Protein AF-A0A7C1M7B6-F1 (afdb_monomer)

Radius of gyration: 13.62 Å; Cα contacts (8 Å, |Δi|>4): 200; chains: 1; bounding box: 32×30×43 Å

Secondary structure (DSSP, 8-state):
-----SEEE-TTS-EEEEETTTTEEEEE-TTSEE-S-SSS--EEEEEEEEEEEEETTEEEEEEEEEEEETTEEEE-TT--STTTT-EEEPPPP----

Sequence (97 aa):
MSTEPLLERTDQGGYLVWCPGCEMHHVFGKTWEFNGDMKKPTFTPSLMVSYGWTVDGVRQQRQCHSRLIDGEWQFLNDCTHKLAGQTVPLTPLIRNY

Mean predicted aligned error: 3.6 Å

Foldseek 3Di:
DDPFWQWDQDPQGWIWHQDPQVRDIDTDGNPWDWPPDRQQIFTPDWDWDWDWDDDPNDIDIFIWTWTRGGQKTQTDQRGPTPQHRHIGGRDGDDDDD

Structure (mmCIF, N/CA/C/O backbone):
data_AF-A0A7C1M7B6-F1
#
_entry.id   AF-A0A7C1M7B6-F1
#
loop_
_atom_site.group_PDB
_atom_site.id
_atom_site.type_symbol
_atom_site.label_atom_id
_atom_site.label_alt_id
_atom_site.label_comp_id
_atom_site.label_asym_id
_atom_site.label_entity_id
_atom_site.label_seq_id
_atom_site.pdbx_PDB_ins_code
_atom_site.Cartn_x
_atom_site.Cartn_y
_atom_site.Cartn_z
_atom_site.occupancy
_atom_site.B_iso_or_equiv
_atom_site.auth_seq_id
_atom_site.auth_comp_id
_atom_site.auth_asym_id
_atom_site.auth_atom_id
_atom_site.pdbx_PDB_model_num
ATOM 1 N N . MET A 1 1 ? 10.451 7.765 22.422 1.00 44.34 1 MET A N 1
ATOM 2 C CA . MET A 1 1 ? 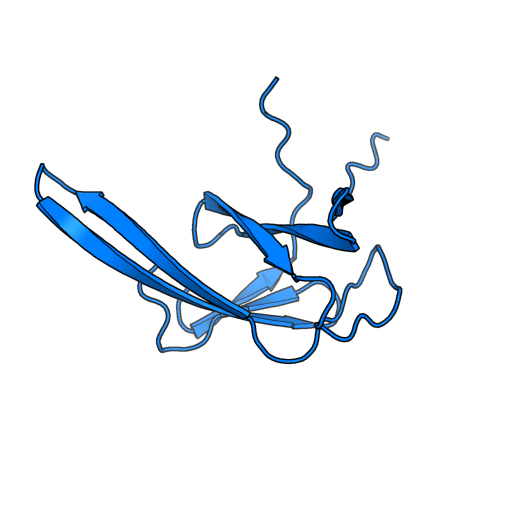10.511 6.778 21.323 1.00 44.34 1 MET A CA 1
ATOM 3 C C . MET A 1 1 ? 9.624 7.327 20.220 1.00 44.34 1 MET A C 1
ATOM 5 O O . MET A 1 1 ? 8.437 7.471 20.479 1.00 44.34 1 MET A O 1
ATOM 9 N N . SER A 1 2 ? 10.179 7.769 19.087 1.00 50.09 2 SER A N 1
ATOM 10 C CA . SER A 1 2 ? 9.364 8.312 17.988 1.00 50.09 2 SER A CA 1
ATOM 11 C C . SER A 1 2 ? 8.412 7.235 17.481 1.00 50.09 2 SER A C 1
ATOM 13 O O . SER A 1 2 ? 8.854 6.212 16.970 1.00 50.09 2 SER A O 1
ATOM 15 N N . THR A 1 3 ? 7.111 7.446 17.654 1.00 74.94 3 THR A N 1
ATOM 16 C CA . THR A 1 3 ? 6.066 6.633 17.032 1.00 74.94 3 THR A CA 1
ATOM 17 C C . THR A 1 3 ? 5.781 7.231 15.664 1.00 74.94 3 THR A C 1
ATOM 19 O O . THR A 1 3 ? 4.913 8.097 15.533 1.00 74.94 3 THR A O 1
ATOM 22 N N . GLU A 1 4 ? 6.565 6.848 14.660 1.00 86.81 4 GLU A N 1
ATOM 23 C CA . GLU A 1 4 ? 6.286 7.267 13.290 1.00 86.81 4 GLU A CA 1
ATOM 24 C C . GLU A 1 4 ? 4.914 6.724 12.847 1.00 86.81 4 GLU A C 1
ATOM 26 O O . GLU A 1 4 ? 4.571 5.579 13.163 1.00 86.81 4 GLU A O 1
ATOM 31 N N . PRO A 1 5 ? 4.088 7.536 12.169 1.00 92.38 5 PRO A N 1
ATOM 32 C CA . PRO A 1 5 ? 2.756 7.113 11.761 1.00 92.38 5 PRO A CA 1
ATOM 33 C C . PRO A 1 5 ? 2.827 6.060 10.649 1.00 92.38 5 PRO A C 1
ATOM 35 O O . PRO A 1 5 ? 3.635 6.178 9.731 1.00 92.38 5 PRO A O 1
ATOM 38 N N . LEU A 1 6 ? 1.942 5.061 10.701 1.00 95.69 6 LEU A N 1
ATOM 39 C CA . LEU A 1 6 ? 1.817 4.030 9.659 1.00 95.69 6 LEU A CA 1
ATOM 40 C C . LEU A 1 6 ? 1.010 4.504 8.438 1.00 95.69 6 LEU A C 1
ATOM 42 O O . LEU A 1 6 ? 1.230 4.043 7.320 1.00 95.69 6 LEU A O 1
ATOM 46 N N . LEU A 1 7 ? 0.069 5.424 8.657 1.00 96.06 7 LEU A N 1
ATOM 47 C CA . LEU A 1 7 ? -0.776 6.027 7.633 1.00 96.06 7 LEU A CA 1
ATOM 48 C C . LEU A 1 7 ? -1.199 7.443 8.036 1.00 96.06 7 LEU A C 1
ATOM 50 O O . LEU A 1 7 ? -1.240 7.779 9.221 1.00 96.06 7 LEU A O 1
ATOM 54 N N . GLU A 1 8 ? -1.536 8.261 7.043 1.00 95.94 8 GLU A N 1
ATOM 55 C CA . GLU A 1 8 ? -1.940 9.658 7.219 1.00 95.94 8 GLU A CA 1
ATOM 56 C C . GLU A 1 8 ? -3.203 9.950 6.411 1.00 95.94 8 GLU A C 1
ATOM 58 O O . GLU A 1 8 ? -3.337 9.504 5.273 1.00 95.94 8 GLU A O 1
ATOM 63 N N . ARG A 1 9 ? -4.148 10.695 6.990 1.00 95.94 9 ARG A N 1
ATOM 64 C CA . ARG A 1 9 ? -5.370 11.087 6.284 1.00 95.94 9 ARG A CA 1
ATOM 65 C C . ARG A 1 9 ? -5.051 12.186 5.269 1.00 95.94 9 ARG A C 1
ATOM 67 O O . ARG A 1 9 ? -4.449 13.190 5.629 1.00 95.94 9 ARG A O 1
ATOM 74 N N . THR A 1 10 ? -5.488 12.015 4.027 1.00 95.25 10 THR A N 1
ATOM 75 C CA . THR A 1 10 ? -5.330 13.027 2.977 1.00 95.25 10 THR A CA 1
ATOM 76 C C . THR A 1 10 ? -6.417 14.101 3.073 1.00 95.25 10 THR A C 1
ATOM 78 O O . THR A 1 10 ? -7.504 13.869 3.610 1.00 95.25 10 THR A O 1
ATOM 81 N N . ASP A 1 11 ? -6.152 15.275 2.506 1.00 95.31 11 ASP A N 1
ATOM 82 C CA . ASP A 1 11 ? -7.120 16.369 2.332 1.00 95.31 11 ASP A CA 1
ATOM 83 C C . ASP A 1 11 ? -8.361 15.946 1.521 1.00 95.31 11 ASP A C 1
ATOM 85 O O . ASP A 1 11 ? -9.477 16.392 1.780 1.00 95.31 11 ASP A O 1
ATOM 89 N N . GLN A 1 12 ? -8.182 15.007 0.592 1.00 93.44 12 GLN A N 1
ATOM 90 C CA . GLN A 1 12 ? -9.235 14.400 -0.226 1.00 93.44 12 GLN A CA 1
ATOM 91 C C . GLN A 1 12 ? -10.059 13.330 0.519 1.00 93.44 12 GLN A C 1
ATOM 93 O O . GLN A 1 12 ? -10.958 12.718 -0.065 1.00 93.44 12 GLN A O 1
ATOM 98 N N . GLY A 1 13 ? -9.771 13.097 1.804 1.00 93.31 13 GLY A N 1
ATOM 99 C CA . GLY A 1 13 ? -10.512 12.177 2.666 1.00 93.31 13 GLY A CA 1
ATOM 100 C C . GLY A 1 13 ? -10.131 10.703 2.516 1.00 93.31 13 GLY A C 1
ATOM 101 O O . GLY A 1 13 ? -10.881 9.851 2.983 1.00 93.31 13 GLY A O 1
ATOM 102 N N . GLY A 1 14 ? -9.001 10.405 1.873 1.00 96.75 14 GLY A N 1
ATOM 103 C CA . GLY A 1 14 ? -8.403 9.070 1.828 1.00 96.75 14 GLY A CA 1
ATOM 104 C C . GLY A 1 14 ? -7.293 8.895 2.865 1.00 96.75 14 GLY A C 1
ATOM 105 O O . GLY A 1 14 ? -7.129 9.721 3.763 1.00 96.75 14 GLY A O 1
ATOM 106 N N . TYR A 1 15 ? -6.503 7.835 2.713 1.00 97.94 15 TYR A N 1
ATOM 107 C CA . TYR A 1 15 ? -5.355 7.533 3.565 1.00 97.94 15 TYR A CA 1
ATOM 108 C C . TYR A 1 15 ? -4.115 7.229 2.729 1.00 97.94 15 TYR A C 1
ATOM 110 O O . TYR A 1 15 ? -4.137 6.330 1.891 1.00 97.94 15 TYR A O 1
ATOM 118 N N . LEU A 1 16 ? -3.040 7.973 2.977 1.00 97.31 16 LEU A N 1
ATOM 119 C CA . LEU A 1 16 ? -1.706 7.743 2.440 1.00 97.31 16 LEU A CA 1
ATOM 120 C C . LEU A 1 16 ? -1.024 6.630 3.242 1.00 97.31 16 LEU A C 1
ATOM 122 O O . LEU A 1 16 ? -0.988 6.695 4.471 1.00 97.31 16 LEU A O 1
ATOM 126 N N . VAL A 1 17 ? -0.473 5.634 2.552 1.00 97.56 17 VAL A N 1
ATOM 127 C CA . VAL A 1 17 ? 0.187 4.466 3.153 1.00 97.56 17 VAL A CA 1
ATOM 128 C C . VAL A 1 17 ? 1.440 4.119 2.351 1.00 97.56 17 VAL A C 1
ATOM 130 O O . VAL A 1 17 ? 1.412 4.147 1.121 1.00 97.56 17 VAL A O 1
ATOM 133 N N . TRP A 1 18 ? 2.545 3.778 3.014 1.00 97.62 18 TRP A N 1
ATOM 134 C CA . TRP A 1 18 ? 3.758 3.332 2.324 1.00 97.62 18 TRP A CA 1
ATOM 135 C C . TRP A 1 18 ? 3.639 1.875 1.856 1.00 97.62 18 TRP A C 1
ATOM 137 O O . TRP A 1 18 ? 3.287 0.984 2.632 1.00 97.62 18 TRP A O 1
ATOM 147 N N . CYS A 1 19 ? 3.965 1.625 0.586 1.00 97.44 19 CYS A N 1
ATOM 148 C CA . CYS A 1 19 ? 4.029 0.288 0.007 1.00 97.44 19 CYS A CA 1
ATOM 149 C C . CYS A 1 19 ? 5.497 -0.150 -0.166 1.00 97.44 19 CYS A C 1
ATOM 151 O O . CYS A 1 19 ? 6.181 0.371 -1.052 1.00 97.44 19 CYS A O 1
ATOM 153 N N . PRO A 1 20 ? 5.991 -1.153 0.589 1.00 96.88 20 PRO A N 1
ATOM 154 C CA . PRO A 1 20 ? 7.371 -1.632 0.458 1.00 96.88 20 PRO A CA 1
ATOM 155 C C . PRO A 1 20 ? 7.633 -2.401 -0.849 1.00 96.88 20 PRO A C 1
ATOM 157 O O . PRO A 1 20 ? 8.783 -2.565 -1.245 1.00 96.88 20 PRO A O 1
ATOM 160 N N . GLY A 1 21 ? 6.587 -2.881 -1.533 1.00 95.25 21 GLY A N 1
ATOM 161 C CA . GLY A 1 21 ? 6.719 -3.565 -2.824 1.00 95.25 21 GLY A CA 1
ATOM 162 C C . GLY A 1 21 ? 6.962 -2.600 -3.983 1.00 95.25 21 GLY A C 1
ATOM 163 O O . GLY A 1 21 ? 7.779 -2.879 -4.860 1.00 95.25 21 GLY A O 1
ATOM 164 N N . CYS A 1 22 ? 6.268 -1.460 -3.969 1.00 95.38 22 CYS A N 1
ATOM 165 C CA . CYS A 1 22 ? 6.409 -0.415 -4.983 1.00 95.38 22 CYS A CA 1
ATOM 166 C C . CYS A 1 22 ? 7.471 0.628 -4.628 1.00 95.38 22 CYS A C 1
ATOM 168 O O . CYS A 1 22 ? 7.864 1.388 -5.506 1.00 95.38 22 CYS A O 1
ATOM 170 N N . GLU A 1 23 ? 7.906 0.661 -3.365 1.00 94.25 23 GLU A N 1
ATOM 171 C CA . GLU A 1 23 ? 8.815 1.672 -2.818 1.00 94.25 23 GLU A CA 1
ATOM 172 C C . GLU A 1 23 ? 8.272 3.094 -3.046 1.00 94.25 23 GLU A C 1
ATOM 174 O O . GLU A 1 23 ? 8.982 4.021 -3.431 1.00 94.25 23 GLU A O 1
ATOM 179 N N . MET A 1 24 ? 6.963 3.253 -2.826 1.00 94.50 24 MET A N 1
ATOM 180 C CA . MET A 1 24 ? 6.249 4.521 -2.951 1.00 94.50 24 MET A CA 1
ATOM 181 C C . MET A 1 24 ? 4.989 4.538 -2.083 1.00 94.50 24 MET A C 1
ATOM 183 O O . MET A 1 24 ? 4.527 3.505 -1.591 1.00 94.50 24 MET A O 1
ATOM 187 N N . HIS A 1 25 ? 4.400 5.722 -1.930 1.00 96.12 25 HIS A N 1
ATOM 188 C CA . HIS A 1 25 ? 3.114 5.867 -1.262 1.00 96.12 25 HIS A CA 1
ATOM 189 C C . HIS A 1 25 ? 1.954 5.474 -2.173 1.00 96.12 25 HIS A C 1
ATOM 191 O O . HIS A 1 25 ? 1.886 5.884 -3.332 1.00 96.12 25 HIS A O 1
ATOM 197 N N . HIS A 1 26 ? 1.008 4.734 -1.608 1.00 96.94 26 HIS A N 1
ATOM 198 C CA . HIS A 1 26 ? -0.306 4.477 -2.175 1.00 96.94 26 HIS A CA 1
ATOM 199 C C . HIS A 1 26 ? -1.380 5.222 -1.385 1.00 96.94 26 HIS A C 1
ATOM 201 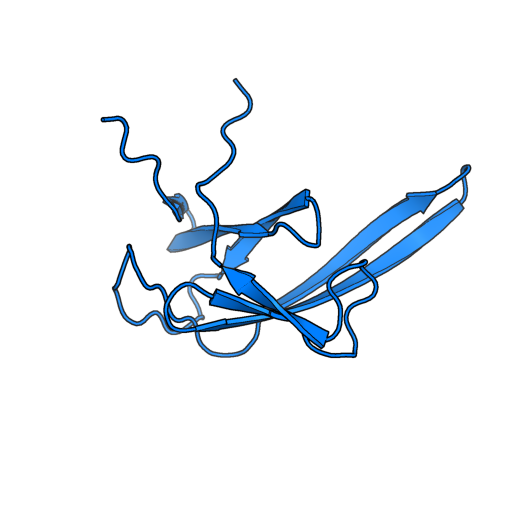O O . HIS A 1 26 ? -1.167 5.605 -0.235 1.00 96.94 26 HIS A O 1
ATOM 207 N N . VAL A 1 27 ? -2.548 5.405 -2.002 1.00 97.25 27 VAL A N 1
ATOM 208 C CA . VAL A 1 27 ? -3.703 6.027 -1.354 1.00 97.25 27 VAL A CA 1
ATOM 209 C C . VAL A 1 27 ? -4.885 5.069 -1.382 1.00 97.25 27 VAL A C 1
ATOM 211 O O . VAL A 1 27 ? -5.311 4.638 -2.452 1.00 97.25 27 VAL A O 1
ATOM 214 N N . PHE A 1 28 ? -5.451 4.791 -0.210 1.00 98.19 28 PHE A N 1
ATOM 215 C CA . PHE A 1 28 ? -6.809 4.266 -0.099 1.00 98.19 28 PHE A CA 1
ATOM 216 C C . PHE A 1 28 ? -7.774 5.446 -0.173 1.00 98.19 28 PHE A C 1
ATOM 218 O O . PHE A 1 28 ? -7.772 6.316 0.698 1.00 98.19 28 PHE A O 1
ATOM 225 N N . GLY A 1 29 ? -8.544 5.533 -1.257 1.00 96.88 29 GLY A N 1
ATOM 226 C CA . GLY A 1 29 ? -9.451 6.656 -1.488 1.00 96.88 29 GLY A CA 1
ATOM 227 C C . GLY A 1 29 ? -10.629 6.678 -0.512 1.00 96.88 29 GLY A C 1
ATOM 228 O O . GLY A 1 29 ? -10.924 5.691 0.154 1.00 96.88 29 GLY A O 1
ATOM 229 N N . LYS A 1 30 ? -11.369 7.791 -0.494 1.00 95.75 30 LYS A N 1
ATOM 230 C CA . LYS A 1 30 ? -12.54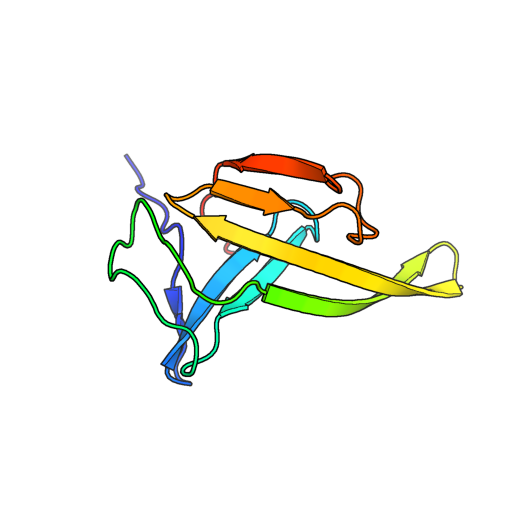1 8.002 0.382 1.00 95.75 30 LYS A CA 1
ATOM 231 C C . LYS A 1 30 ? -13.656 6.948 0.270 1.00 95.75 30 LYS A C 1
ATOM 233 O O . LYS A 1 30 ? -14.566 6.942 1.087 1.00 95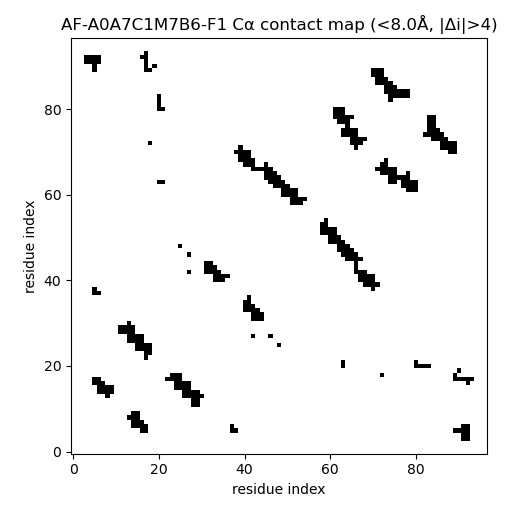.75 30 LYS A O 1
ATOM 238 N N . THR A 1 31 ? -13.648 6.138 -0.787 1.00 96.56 31 THR A N 1
ATOM 239 C CA . THR A 1 31 ? -14.648 5.093 -1.054 1.00 96.56 31 THR A CA 1
ATOM 240 C C . THR A 1 31 ? -14.282 3.741 -0.448 1.00 96.56 31 THR A C 1
ATOM 242 O O . THR A 1 31 ? -15.105 2.835 -0.504 1.00 96.56 31 THR A O 1
ATOM 245 N N . TRP A 1 32 ? -13.066 3.579 0.083 1.00 97.81 32 TRP A N 1
ATOM 246 C CA . TRP A 1 32 ? -12.678 2.360 0.786 1.00 97.81 32 TRP A CA 1
ATOM 247 C C . TRP A 1 32 ? -13.283 2.353 2.181 1.00 97.81 32 TRP A C 1
ATOM 249 O O . TRP A 1 32 ? -13.257 3.357 2.895 1.00 97.81 32 TRP A O 1
ATOM 259 N N . GLU A 1 33 ? -13.781 1.193 2.583 1.00 98.19 33 GLU A N 1
ATOM 260 C CA . GLU A 1 33 ? -14.129 0.948 3.971 1.00 98.19 33 GLU A CA 1
ATOM 261 C C . GLU A 1 33 ? -12.841 0.831 4.780 1.00 98.19 33 GLU A C 1
ATOM 263 O O . GLU A 1 33 ? -11.908 0.133 4.379 1.00 98.19 33 GLU A O 1
ATOM 268 N N . PHE A 1 34 ? -12.798 1.517 5.919 1.00 98.31 34 PHE A N 1
ATOM 269 C CA . PHE A 1 34 ? -11.678 1.504 6.848 1.00 98.31 34 PHE A CA 1
ATOM 270 C C . PHE A 1 34 ? -12.182 1.094 8.229 1.00 98.31 34 PHE A C 1
ATOM 272 O O . PHE A 1 34 ? -13.168 1.643 8.718 1.00 98.31 34 PHE A O 1
ATOM 279 N N . ASN A 1 35 ? -11.492 0.159 8.882 1.00 98.31 35 ASN A N 1
ATOM 280 C CA . ASN A 1 35 ? -11.857 -0.305 10.226 1.00 98.31 35 ASN A CA 1
ATOM 281 C C . ASN A 1 35 ? -11.624 0.737 11.341 1.00 98.31 35 ASN A C 1
ATOM 283 O O . ASN A 1 35 ? -11.997 0.489 12.485 1.00 98.31 35 ASN A O 1
ATOM 287 N N . GLY A 1 36 ? -10.998 1.879 11.035 1.00 97.31 36 GLY A N 1
ATOM 288 C CA . GLY A 1 36 ? -10.718 2.948 11.997 1.00 97.31 36 GLY A CA 1
ATOM 289 C C . GLY A 1 36 ? -9.436 2.757 12.815 1.00 97.31 36 GLY A C 1
ATOM 290 O O . GLY A 1 36 ? -9.071 3.653 13.577 1.00 97.31 36 GLY A O 1
ATOM 291 N N . ASP A 1 37 ? -8.732 1.630 12.666 1.00 97.62 37 ASP A N 1
ATOM 292 C CA . ASP A 1 37 ? -7.531 1.331 13.445 1.00 97.62 37 ASP A CA 1
ATOM 293 C C . ASP A 1 37 ? -6.272 1.876 12.755 1.00 97.62 37 ASP A C 1
ATOM 295 O O . ASP A 1 37 ? -5.850 1.410 11.700 1.00 97.62 37 ASP A O 1
ATOM 299 N N . MET A 1 38 ? -5.640 2.872 13.376 1.00 95.94 38 MET A N 1
ATOM 300 C CA . MET A 1 38 ? -4.437 3.519 12.840 1.00 95.94 38 MET A CA 1
ATOM 301 C C . MET A 1 38 ? -3.139 2.723 13.082 1.00 95.94 38 MET A C 1
ATOM 303 O O . MET A 1 38 ? -2.083 3.101 12.577 1.00 95.94 38 MET A O 1
ATOM 307 N N . LYS A 1 39 ? -3.187 1.656 13.887 1.00 95.06 39 LYS A N 1
ATOM 308 C CA . LYS A 1 39 ? -2.049 0.775 14.205 1.00 95.06 39 LYS A CA 1
ATOM 309 C C . LYS A 1 39 ? -2.137 -0.554 13.462 1.00 95.06 39 LYS A C 1
ATOM 311 O O . LYS A 1 39 ? -1.111 -1.103 13.078 1.00 95.06 39 LYS A O 1
ATOM 316 N N . LYS A 1 40 ? -3.357 -1.055 13.270 1.00 97.25 40 LYS A N 1
ATOM 317 C CA . LYS A 1 40 ? -3.686 -2.306 12.576 1.00 97.25 40 LYS A CA 1
ATOM 318 C C . LYS A 1 40 ? -4.734 -2.049 11.487 1.00 97.25 40 LYS A C 1
ATOM 320 O O . LYS A 1 40 ? -5.854 -2.575 11.547 1.00 97.25 40 LYS A O 1
ATOM 325 N N . PRO A 1 41 ? -4.412 -1.191 10.502 1.00 98.19 41 PRO A N 1
ATOM 326 C CA . PRO A 1 41 ? -5.386 -0.777 9.512 1.00 98.19 41 PRO A CA 1
ATOM 327 C C . PRO A 1 41 ? -5.871 -1.959 8.685 1.00 98.19 41 PRO A C 1
ATOM 329 O O . PRO A 1 41 ? -5.095 -2.828 8.282 1.00 98.19 41 PRO A O 1
ATOM 332 N N . THR A 1 42 ? -7.171 -1.954 8.416 1.00 98.69 42 THR A N 1
ATOM 333 C CA . THR A 1 42 ? -7.798 -2.835 7.437 1.00 98.69 42 THR A CA 1
ATOM 334 C C . THR A 1 42 ? -8.616 -1.994 6.478 1.00 98.69 42 THR A C 1
ATOM 336 O O . THR A 1 42 ? -9.471 -1.224 6.921 1.00 98.69 42 THR A O 1
ATOM 339 N N . PHE A 1 43 ? -8.356 -2.160 5.183 1.00 98.62 43 PHE A N 1
ATOM 340 C CA . PHE A 1 43 ? -9.094 -1.501 4.114 1.00 98.62 43 PHE A CA 1
ATOM 341 C C . PHE A 1 43 ? -9.757 -2.525 3.194 1.00 98.62 43 PHE A C 1
ATOM 343 O O . PHE A 1 43 ? -9.130 -3.515 2.807 1.00 98.62 43 PHE A O 1
ATOM 350 N N . THR A 1 44 ? -11.002 -2.248 2.805 1.00 97.75 44 THR A N 1
ATOM 351 C CA . THR A 1 44 ? -11.781 -3.080 1.876 1.00 97.75 44 THR A CA 1
ATOM 352 C C . THR A 1 44 ? -12.377 -2.198 0.776 1.00 97.75 44 THR A C 1
ATOM 354 O O . THR A 1 44 ? -12.879 -1.114 1.084 1.00 97.75 44 THR A O 1
ATOM 357 N N . PRO A 1 45 ? -12.351 -2.617 -0.505 1.00 98.00 45 PRO A N 1
ATOM 358 C CA . PRO A 1 45 ? -11.812 -3.870 -1.062 1.00 98.00 45 PRO A CA 1
ATOM 359 C C . PRO A 1 45 ? -10.273 -3.874 -1.183 1.00 98.00 45 PRO A C 1
ATOM 361 O O . PRO A 1 45 ? -9.592 -3.040 -0.589 1.00 98.00 45 PRO A O 1
ATOM 364 N N . SER A 1 46 ? -9.710 -4.817 -1.955 1.00 97.81 46 SER A N 1
ATOM 365 C CA . SER A 1 46 ? -8.293 -4.774 -2.339 1.00 97.81 46 SER A CA 1
ATOM 366 C C . SER A 1 46 ? -7.948 -3.478 -3.083 1.00 97.81 46 SER A C 1
ATOM 368 O O . SER A 1 46 ? -8.803 -2.796 -3.651 1.00 97.81 46 SER A O 1
ATOM 370 N N . LEU A 1 47 ? -6.667 -3.132 -3.066 1.00 98.31 47 LEU A N 1
ATOM 371 C CA . LEU A 1 47 ? -6.086 -2.008 -3.774 1.00 98.31 47 LEU A CA 1
ATOM 372 C C . LEU A 1 47 ? -5.412 -2.508 -5.055 1.00 98.31 47 LEU A C 1
ATOM 374 O O . LEU A 1 47 ? -4.565 -3.397 -5.003 1.00 98.31 47 LEU A O 1
ATOM 378 N N . MET A 1 48 ? -5.752 -1.899 -6.189 1.00 98.12 48 MET A N 1
ATOM 379 C CA . MET A 1 48 ? -5.068 -2.098 -7.467 1.00 98.12 48 MET A CA 1
ATOM 380 C C . MET A 1 48 ? -4.391 -0.790 -7.875 1.00 98.12 48 MET A C 1
ATOM 382 O O . MET A 1 48 ? -5.067 0.204 -8.141 1.00 98.12 48 MET A O 1
ATOM 386 N N . VAL A 1 49 ? -3.062 -0.790 -7.949 1.00 97.81 49 VAL A N 1
ATOM 387 C CA . VAL A 1 49 ? -2.264 0.347 -8.424 1.00 97.81 49 VAL A CA 1
ATOM 388 C C . VAL A 1 49 ? -1.573 -0.036 -9.721 1.00 97.81 49 VAL A C 1
ATOM 390 O O . VAL A 1 49 ? -0.885 -1.048 -9.798 1.00 97.81 49 VAL A O 1
ATOM 393 N N . SER A 1 50 ? -1.750 0.795 -10.743 1.00 96.56 50 SER A N 1
ATOM 394 C CA . SER A 1 50 ? -1.136 0.647 -12.060 1.00 96.56 50 SER A CA 1
ATOM 395 C C . SER A 1 50 ? -0.304 1.883 -12.363 1.00 96.56 50 SER A C 1
ATOM 397 O O . SER A 1 50 ? -0.832 2.992 -12.395 1.00 96.56 50 SER A O 1
ATOM 399 N N . TYR A 1 51 ? 0.995 1.706 -12.583 1.00 93.44 51 TYR A N 1
ATOM 400 C CA . TYR A 1 51 ? 1.917 2.814 -12.809 1.00 93.44 51 TYR A CA 1
ATOM 401 C C . TYR A 1 51 ? 3.018 2.408 -13.777 1.00 93.44 51 TYR A C 1
ATOM 403 O O . TYR A 1 51 ? 3.433 1.252 -13.837 1.00 93.44 51 TYR A O 1
ATOM 411 N N . GLY A 1 52 ? 3.507 3.376 -14.544 1.00 93.25 52 GLY A N 1
ATOM 412 C CA . GLY A 1 52 ? 4.635 3.115 -15.417 1.00 93.25 52 GLY A CA 1
ATOM 413 C C . GLY A 1 52 ? 5.960 3.242 -14.662 1.00 93.25 52 GLY A C 1
ATOM 414 O O . GLY A 1 52 ? 6.132 4.128 -13.821 1.00 93.25 52 GLY A O 1
ATOM 415 N N . TRP A 1 53 ? 6.920 2.403 -15.025 1.00 88.88 53 TRP A N 1
ATOM 416 C CA . TRP A 1 53 ? 8.263 2.365 -14.460 1.00 88.88 53 TRP A CA 1
ATOM 417 C C . TRP A 1 53 ? 9.284 2.200 -15.582 1.00 88.88 53 TRP A C 1
ATOM 419 O O . TRP A 1 53 ? 9.066 1.408 -16.495 1.00 88.88 53 TRP A O 1
ATOM 429 N N . THR A 1 54 ? 10.376 2.959 -15.550 1.00 90.62 54 THR A N 1
ATOM 430 C CA . THR A 1 54 ? 11.404 2.884 -16.595 1.00 90.62 54 THR A CA 1
ATOM 431 C C . THR A 1 54 ? 12.556 2.013 -16.112 1.00 90.62 54 THR A C 1
ATOM 433 O O . THR A 1 54 ? 13.147 2.302 -15.075 1.00 90.62 54 THR A O 1
ATOM 436 N N . VAL A 1 55 ? 12.869 0.958 -16.863 1.00 84.62 55 VAL A N 1
ATOM 437 C CA . VAL A 1 55 ? 14.036 0.088 -16.646 1.00 84.62 55 VAL A CA 1
ATOM 438 C C . VAL A 1 55 ? 14.871 0.140 -17.915 1.00 84.62 55 VAL A C 1
ATOM 440 O O . VAL A 1 55 ? 14.330 -0.082 -18.995 1.00 84.62 55 VAL A O 1
ATOM 443 N N . ASP A 1 56 ? 16.149 0.500 -17.798 1.00 91.50 56 ASP A N 1
ATOM 444 C CA . ASP A 1 56 ? 17.096 0.568 -18.923 1.00 91.50 56 ASP A CA 1
ATOM 445 C C . ASP A 1 56 ? 16.575 1.372 -20.132 1.00 91.50 56 ASP A C 1
ATOM 447 O O . ASP A 1 56 ? 16.727 0.992 -21.289 1.00 91.50 56 ASP A O 1
ATOM 451 N N . GLY A 1 57 ? 15.900 2.494 -19.859 1.00 93.19 57 GLY A N 1
ATOM 452 C CA . GLY A 1 57 ? 15.324 3.370 -20.888 1.00 93.19 57 GLY A CA 1
ATOM 453 C C . GLY A 1 57 ? 13.989 2.896 -21.478 1.00 93.19 57 GLY A C 1
ATOM 454 O O . GLY A 1 57 ? 13.386 3.626 -22.262 1.00 93.19 57 GLY A O 1
ATOM 455 N N . VAL A 1 58 ? 13.473 1.732 -21.074 1.00 92.06 58 VAL A N 1
ATOM 456 C CA . VAL A 1 58 ? 12.197 1.183 -21.552 1.00 92.06 58 VAL A CA 1
ATOM 457 C C . VAL A 1 58 ? 11.098 1.389 -20.512 1.00 92.06 58 VAL A C 1
ATOM 459 O O . VAL A 1 58 ? 11.219 0.970 -19.359 1.00 92.06 58 VAL A O 1
ATOM 462 N N . ARG A 1 59 ? 9.990 2.020 -20.919 1.00 91.38 59 ARG A N 1
ATOM 463 C CA . ARG A 1 59 ? 8.798 2.187 -20.078 1.00 91.38 59 ARG A CA 1
ATOM 464 C C . ARG A 1 59 ? 8.028 0.869 -20.004 1.00 91.38 59 ARG A C 1
ATOM 466 O O . ARG A 1 59 ? 7.556 0.366 -21.016 1.00 91.38 59 ARG A O 1
ATOM 473 N N . GLN A 1 60 ? 7.864 0.345 -18.799 1.00 89.94 60 GLN A N 1
ATOM 474 C CA . GLN A 1 60 ? 7.071 -0.844 -18.504 1.00 89.94 60 GLN A CA 1
ATOM 475 C C . GLN A 1 60 ? 5.867 -0.458 -17.655 1.00 89.94 60 GLN A C 1
ATOM 477 O O . GLN A 1 60 ? 5.956 0.456 -16.833 1.00 89.94 60 GLN A O 1
ATOM 482 N N . GLN A 1 61 ? 4.756 -1.168 -17.821 1.00 92.94 61 GLN A N 1
ATOM 483 C CA . GLN A 1 61 ? 3.622 -1.031 -16.918 1.00 92.94 61 GLN A CA 1
ATOM 484 C C . GLN A 1 61 ? 3.786 -1.995 -15.746 1.00 92.94 61 GLN A C 1
ATOM 486 O O . GLN A 1 61 ? 3.966 -3.194 -15.948 1.00 92.94 61 GLN A O 1
ATOM 491 N N . ARG A 1 62 ? 3.722 -1.468 -14.525 1.00 94.12 62 ARG A N 1
ATOM 492 C CA . ARG A 1 62 ? 3.728 -2.249 -13.290 1.00 94.12 62 ARG A CA 1
ATOM 493 C C . ARG A 1 62 ? 2.352 -2.251 -12.646 1.00 94.12 62 ARG A C 1
ATOM 495 O O . ARG A 1 62 ? 1.605 -1.277 -12.751 1.00 94.12 62 ARG A O 1
ATOM 502 N N . GLN A 1 63 ? 2.051 -3.354 -11.973 1.00 97.38 63 GLN A N 1
ATOM 503 C CA . GLN A 1 63 ? 0.839 -3.545 -11.192 1.00 97.38 63 GLN A CA 1
ATOM 504 C C . GLN A 1 63 ? 1.201 -3.931 -9.759 1.00 97.38 63 GLN A C 1
ATOM 506 O O . GLN A 1 63 ? 2.087 -4.754 -9.519 1.00 97.38 63 GLN A O 1
ATOM 511 N N . CYS A 1 64 ? 0.495 -3.332 -8.809 1.00 98.12 64 CYS A N 1
ATOM 512 C CA . CYS A 1 64 ? 0.460 -3.751 -7.420 1.00 98.12 64 CYS A CA 1
ATOM 513 C C . CYS A 1 64 ? -0.989 -4.020 -7.048 1.00 98.12 64 CYS A C 1
ATOM 515 O O . CYS A 1 64 ? -1.775 -3.085 -6.894 1.00 98.12 64 CYS A O 1
ATOM 517 N N . HIS A 1 65 ? -1.319 -5.292 -6.892 1.00 98.50 65 HIS A N 1
ATOM 518 C CA . HIS A 1 65 ? -2.598 -5.746 -6.390 1.00 98.50 65 HIS A CA 1
ATOM 519 C C . HIS A 1 65 ? -2.424 -6.275 -4.968 1.00 98.50 65 HIS A C 1
ATOM 521 O O . HIS A 1 65 ? -1.778 -7.296 -4.734 1.00 98.50 65 HIS A O 1
ATOM 527 N N . SER A 1 66 ? -2.970 -5.566 -3.989 1.00 98.62 66 SER A N 1
ATOM 528 C CA . SER A 1 66 ? -2.732 -5.879 -2.585 1.00 98.62 66 SER A CA 1
ATOM 529 C C . SER A 1 66 ? -3.969 -5.714 -1.720 1.00 98.62 66 SER A C 1
ATOM 531 O O . SER A 1 66 ? -4.928 -5.032 -2.072 1.00 98.62 66 SER A O 1
ATOM 533 N N . ARG A 1 67 ? -3.952 -6.350 -0.554 1.00 98.69 67 ARG A N 1
ATOM 534 C CA . ARG A 1 67 ? -4.870 -6.071 0.554 1.00 98.69 67 ARG A CA 1
ATOM 535 C 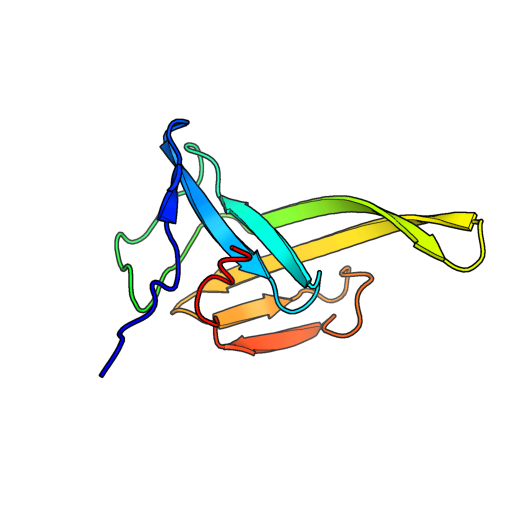C . ARG A 1 67 ? -4.052 -5.528 1.716 1.00 98.69 67 ARG A C 1
ATOM 537 O O . ARG A 1 67 ? -2.894 -5.906 1.868 1.00 98.69 67 ARG A O 1
ATOM 544 N N . LEU A 1 68 ? -4.652 -4.659 2.518 1.00 98.62 68 LEU A N 1
ATOM 545 C CA . LEU A 1 68 ? -4.084 -4.225 3.789 1.00 98.62 68 LEU A CA 1
ATOM 546 C C . LEU A 1 68 ? -5.056 -4.658 4.879 1.00 98.62 68 LEU A C 1
ATOM 548 O O . LEU A 1 68 ? -6.180 -4.157 4.914 1.00 98.62 68 LEU A O 1
ATOM 552 N N . ILE A 1 69 ? -4.660 -5.646 5.679 1.00 98.69 69 ILE A N 1
ATOM 553 C CA . ILE A 1 69 ? -5.509 -6.308 6.679 1.00 98.69 69 ILE A CA 1
ATOM 554 C C . ILE A 1 69 ? -4.683 -6.494 7.947 1.00 98.69 69 ILE A C 1
ATOM 556 O O . ILE A 1 69 ? -3.560 -6.975 7.872 1.00 98.69 69 ILE A O 1
ATOM 560 N N . ASP A 1 70 ? -5.235 -6.102 9.094 1.00 98.44 70 ASP A N 1
ATOM 561 C CA . ASP A 1 70 ? -4.580 -6.159 10.413 1.00 98.44 70 ASP A CA 1
ATOM 562 C C . ASP A 1 70 ? -3.156 -5.555 10.439 1.00 98.44 70 ASP A C 1
ATOM 564 O O . ASP A 1 70 ? -2.280 -5.999 11.178 1.00 98.44 70 ASP A O 1
ATOM 568 N N . GLY A 1 71 ? -2.911 -4.519 9.625 1.00 98.00 71 GLY A N 1
ATOM 569 C CA . GLY A 1 71 ? -1.587 -3.902 9.502 1.00 98.00 71 GLY A CA 1
ATOM 570 C C . GLY A 1 71 ? -0.565 -4.723 8.710 1.00 98.00 71 GLY A C 1
ATOM 571 O O . GLY A 1 71 ? 0.632 -4.475 8.832 1.00 98.00 71 GLY A O 1
ATOM 572 N N . GLU A 1 72 ? -1.005 -5.660 7.873 1.00 98.69 72 GLU A N 1
ATOM 573 C CA . GLU A 1 72 ? -0.149 -6.415 6.958 1.00 98.69 72 GLU A CA 1
ATOM 574 C C . GLU A 1 72 ? -0.552 -6.187 5.501 1.00 98.69 72 GLU A C 1
ATOM 576 O O . GLU A 1 72 ? -1.728 -6.251 5.129 1.00 98.69 72 GLU A O 1
ATOM 581 N N . TRP A 1 73 ? 0.448 -5.954 4.655 1.00 98.69 73 TRP A N 1
ATOM 582 C CA . TRP A 1 73 ? 0.285 -5.987 3.212 1.00 98.69 73 TRP A CA 1
ATOM 583 C C . TRP A 1 73 ? 0.253 -7.434 2.741 1.00 98.69 73 TRP A C 1
ATOM 585 O O . TRP A 1 73 ? 1.247 -8.141 2.867 1.00 98.69 73 TRP A O 1
ATOM 595 N N . GLN A 1 74 ? -0.854 -7.848 2.135 1.00 98.75 74 GLN A N 1
ATOM 596 C CA . GLN A 1 74 ? -0.986 -9.122 1.432 1.00 98.75 74 GLN A CA 1
ATOM 597 C C . GLN A 1 74 ? -0.932 -8.844 -0.071 1.00 98.75 74 GLN A C 1
ATOM 599 O O . GLN A 1 74 ? -1.918 -8.394 -0.662 1.00 98.75 74 GLN A O 1
ATOM 604 N N . PHE A 1 75 ? 0.227 -9.058 -0.689 1.00 98.75 75 PHE A N 1
ATOM 605 C CA . PHE A 1 75 ? 0.408 -8.875 -2.126 1.00 98.75 75 PHE A CA 1
ATOM 606 C C . PHE A 1 75 ? -0.088 -10.105 -2.881 1.00 98.75 75 PHE A C 1
ATOM 608 O O . PHE A 1 75 ? 0.308 -11.233 -2.588 1.00 98.75 75 PHE A O 1
ATOM 615 N N . LEU A 1 76 ? -0.943 -9.890 -3.875 1.00 98.44 76 LEU A N 1
ATOM 616 C CA . LEU A 1 76 ? -1.494 -10.964 -4.689 1.00 98.44 76 LEU A CA 1
ATOM 617 C C . LEU A 1 76 ? -0.506 -11.378 -5.791 1.00 98.44 76 LEU A C 1
ATOM 619 O O . LEU A 1 76 ? 0.487 -10.699 -6.066 1.00 98.44 76 LEU A O 1
ATOM 623 N N . ASN A 1 77 ? -0.741 -12.549 -6.384 1.00 98.06 77 ASN A N 1
ATOM 624 C CA . ASN A 1 77 ? 0.184 -13.158 -7.349 1.00 98.06 77 ASN A CA 1
ATOM 625 C C . ASN A 1 77 ? 0.269 -12.399 -8.684 1.00 98.06 77 ASN A C 1
ATOM 627 O O . ASN A 1 77 ? 1.202 -12.623 -9.446 1.00 98.06 77 ASN A O 1
ATOM 631 N N . ASP A 1 78 ? -0.689 -11.517 -8.970 1.00 96.81 78 ASP A N 1
ATOM 632 C CA . ASP A 1 78 ? -0.716 -10.642 -10.145 1.00 96.81 78 ASP A CA 1
ATOM 633 C C . ASP A 1 78 ? 0.033 -9.310 -9.932 1.00 96.81 78 ASP A C 1
ATOM 635 O O . ASP A 1 78 ? 0.108 -8.487 -10.844 1.00 96.81 78 ASP A O 1
ATOM 639 N N . CYS A 1 79 ? 0.663 -9.099 -8.770 1.00 96.50 79 CYS A N 1
ATOM 640 C CA . CYS A 1 79 ? 1.673 -8.053 -8.616 1.00 96.50 79 CYS A CA 1
ATOM 641 C C . CYS A 1 79 ? 2.877 -8.296 -9.537 1.00 96.50 79 CYS A C 1
ATOM 643 O O . CYS A 1 79 ? 3.377 -9.409 -9.663 1.00 96.50 79 CYS A O 1
ATOM 645 N N . THR A 1 80 ? 3.442 -7.224 -10.089 1.00 95.69 80 THR A N 1
ATOM 646 C CA . THR A 1 80 ? 4.638 -7.296 -10.949 1.00 95.69 80 THR A CA 1
ATOM 647 C C . THR A 1 80 ? 5.935 -6.924 -10.222 1.00 95.69 80 THR A C 1
ATOM 649 O O . THR A 1 80 ? 6.997 -6.869 -10.837 1.00 95.69 80 THR A O 1
ATOM 652 N N . HIS A 1 81 ? 5.871 -6.575 -8.936 1.00 94.56 81 HIS A N 1
ATOM 653 C CA . HIS A 1 81 ? 7.041 -6.243 -8.119 1.00 94.56 81 HIS A CA 1
ATOM 654 C C . HIS A 1 81 ? 7.542 -7.452 -7.315 1.00 94.56 81 HIS A C 1
ATOM 656 O O . HIS A 1 81 ? 6.813 -8.417 -7.103 1.00 94.56 81 HIS A O 1
ATOM 662 N N . LYS A 1 82 ? 8.764 -7.362 -6.773 1.00 96.06 82 LYS A N 1
ATOM 663 C CA . LYS A 1 82 ? 9.473 -8.458 -6.075 1.00 96.06 82 LYS A CA 1
ATOM 664 C C . LYS A 1 82 ? 8.702 -9.131 -4.928 1.00 96.06 82 LYS A C 1
ATOM 666 O O . LYS A 1 82 ? 8.984 -10.278 -4.611 1.00 96.06 82 LYS A O 1
ATOM 671 N N . LEU A 1 83 ? 7.751 -8.425 -4.311 1.00 97.88 83 LEU A N 1
ATOM 672 C CA . LEU A 1 83 ? 6.933 -8.942 -3.206 1.00 97.88 83 LEU A CA 1
ATOM 673 C C . LEU A 1 83 ? 5.635 -9.647 -3.647 1.00 97.88 83 LEU A C 1
ATOM 675 O O . LEU A 1 83 ? 4.774 -9.882 -2.810 1.00 97.88 83 LEU A O 1
ATOM 679 N N . ALA A 1 84 ? 5.449 -9.956 -4.935 1.00 98.38 84 ALA A N 1
ATOM 680 C CA . ALA A 1 84 ? 4.264 -10.678 -5.408 1.00 98.38 84 ALA A CA 1
ATOM 681 C C . ALA A 1 84 ? 4.058 -12.002 -4.648 1.00 98.38 84 ALA A C 1
ATOM 683 O O . ALA A 1 84 ? 5.016 -12.741 -4.416 1.00 98.38 84 ALA A O 1
ATOM 684 N N . GLY A 1 85 ? 2.816 -12.273 -4.235 1.00 98.56 85 GLY A N 1
ATOM 685 C CA . GLY A 1 85 ? 2.455 -13.462 -3.455 1.00 98.56 85 GLY A CA 1
AT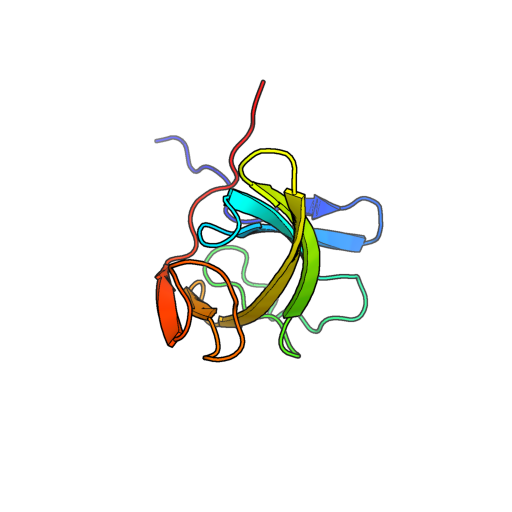OM 686 C C . GLY A 1 85 ? 2.935 -13.471 -1.997 1.00 98.56 85 GLY A C 1
ATOM 687 O O . GLY A 1 85 ? 2.758 -14.476 -1.311 1.00 98.56 85 GLY A O 1
ATOM 688 N N . GLN A 1 86 ? 3.554 -12.391 -1.509 1.00 98.75 86 GLN A N 1
ATOM 689 C CA 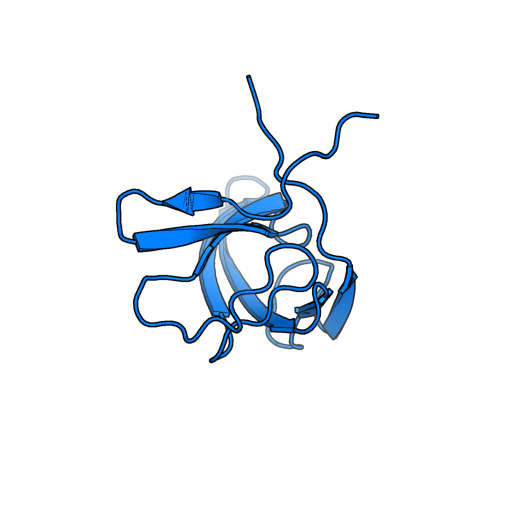. GLN A 1 86 ? 4.083 -12.312 -0.145 1.00 98.75 86 GLN A CA 1
ATOM 690 C C . GLN A 1 86 ? 3.167 -11.508 0.777 1.00 98.75 86 GLN A C 1
ATOM 692 O O . GLN A 1 86 ? 2.486 -10.573 0.355 1.00 98.75 86 GLN A O 1
ATOM 697 N N . THR A 1 87 ? 3.204 -11.853 2.065 1.00 98.75 87 THR A N 1
ATOM 698 C CA . THR A 1 87 ? 2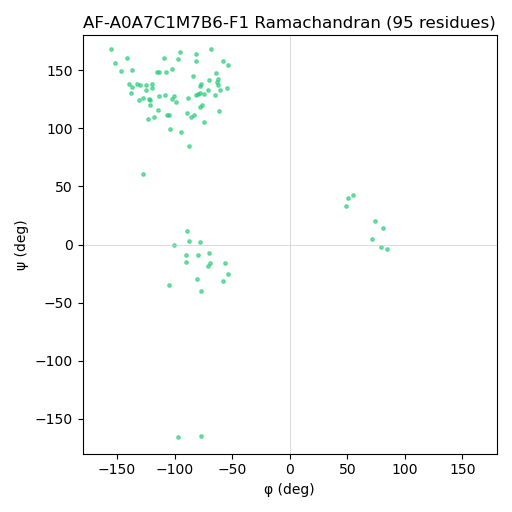.623 -11.038 3.137 1.00 98.75 87 THR A CA 1
ATOM 699 C C . THR A 1 87 ? 3.747 -10.412 3.946 1.00 98.75 87 THR A C 1
ATOM 701 O O . THR A 1 87 ? 4.674 -11.114 4.350 1.00 98.75 87 THR A O 1
ATOM 704 N N . VAL A 1 88 ? 3.698 -9.097 4.144 1.00 98.50 88 VAL A N 1
ATOM 705 C CA . VAL A 1 88 ? 4.720 -8.347 4.887 1.00 98.50 88 VAL A CA 1
ATOM 706 C C . VAL A 1 88 ? 4.066 -7.329 5.823 1.00 98.50 88 VAL A C 1
ATOM 708 O O . VAL A 1 88 ? 2.997 -6.806 5.496 1.00 98.50 88 VAL A O 1
ATOM 711 N N . PRO A 1 89 ? 4.694 -6.997 6.964 1.00 98.12 89 PRO A N 1
ATOM 712 C CA . PRO A 1 89 ? 4.150 -5.998 7.875 1.00 98.12 89 PRO A CA 1
ATOM 713 C C . PRO A 1 89 ? 4.101 -4.611 7.226 1.00 98.12 89 PRO A C 1
ATOM 715 O O . PRO A 1 89 ? 4.969 -4.237 6.430 1.00 98.12 89 PRO A O 1
ATOM 718 N N . LEU A 1 90 ? 3.095 -3.823 7.603 1.00 97.00 90 LEU A N 1
ATOM 719 C CA . LEU A 1 90 ? 3.042 -2.403 7.293 1.00 97.00 90 LEU A CA 1
ATOM 720 C C . LEU A 1 90 ? 4.186 -1.682 8.009 1.00 97.00 90 LEU A C 1
ATOM 722 O O . LEU A 1 90 ? 4.365 -1.805 9.220 1.00 97.00 90 LEU A O 1
ATOM 726 N N . THR A 1 91 ? 4.953 -0.904 7.254 1.00 95.75 91 THR A N 1
ATOM 727 C CA . THR A 1 91 ? 6.027 -0.075 7.800 1.00 95.75 91 THR A CA 1
ATOM 728 C C . THR A 1 91 ? 5.540 1.357 8.021 1.00 95.75 91 THR A C 1
ATOM 730 O O . THR A 1 91 ? 4.565 1.774 7.387 1.00 95.75 91 THR A O 1
ATOM 733 N N . PRO A 1 92 ? 6.223 2.140 8.873 1.00 95.75 92 PRO A N 1
ATOM 734 C CA . PRO A 1 92 ? 5.963 3.569 8.982 1.00 95.75 92 PRO A CA 1
ATOM 735 C C . PRO A 1 92 ? 6.041 4.303 7.639 1.00 95.75 92 PRO A C 1
ATOM 737 O O . PRO A 1 92 ? 6.728 3.868 6.709 1.00 95.75 92 PRO A O 1
ATOM 740 N N . LEU A 1 93 ? 5.332 5.430 7.555 1.00 93.69 93 LEU A N 1
ATOM 741 C CA . LEU A 1 93 ? 5.406 6.346 6.423 1.00 93.69 93 LEU A CA 1
ATOM 742 C C . LEU A 1 93 ? 6.828 6.876 6.257 1.00 93.69 93 LEU A C 1
ATOM 744 O O . LEU A 1 93 ? 7.428 7.373 7.209 1.00 93.69 93 LEU A O 1
ATOM 748 N N . ILE A 1 94 ? 7.329 6.852 5.023 1.00 92.00 94 ILE A N 1
ATOM 749 C CA . ILE A 1 94 ? 8.619 7.455 4.698 1.00 92.00 94 ILE A CA 1
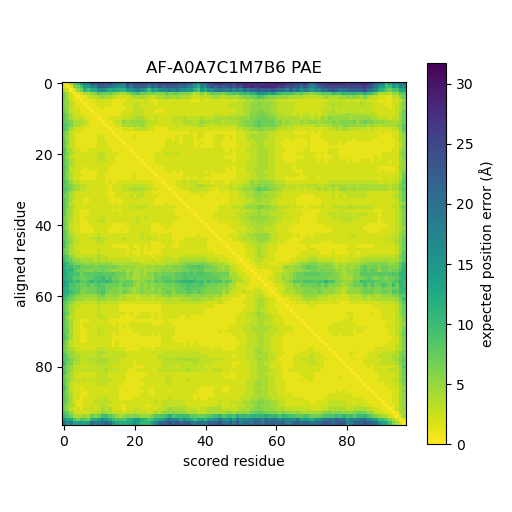ATOM 750 C C . ILE A 1 94 ? 8.406 8.938 4.403 1.00 92.00 94 ILE A C 1
ATOM 752 O O . ILE A 1 94 ? 7.846 9.312 3.374 1.00 92.00 94 ILE A O 1
ATOM 756 N N . ARG A 1 95 ? 8.874 9.804 5.303 1.00 83.38 95 ARG A N 1
ATOM 757 C CA . ARG A 1 95 ? 8.876 11.255 5.096 1.00 83.38 95 ARG A CA 1
ATOM 758 C C . ARG A 1 95 ? 10.228 11.669 4.523 1.00 83.38 95 ARG A C 1
ATOM 760 O O . ARG A 1 95 ? 11.191 11.835 5.262 1.00 83.38 95 ARG A O 1
ATOM 767 N N . ASN A 1 96 ? 10.305 11.810 3.204 1.00 63.38 96 ASN A N 1
ATOM 768 C CA . ASN A 1 96 ? 11.461 12.445 2.573 1.00 63.38 96 ASN A CA 1
ATOM 769 C C . ASN A 1 96 ? 11.344 13.959 2.818 1.00 63.38 96 ASN A C 1
ATOM 771 O O . ASN A 1 96 ? 10.474 14.595 2.222 1.00 63.38 96 ASN A O 1
ATOM 775 N N . TYR A 1 97 ? 12.153 14.495 3.735 1.00 52.09 97 TYR A N 1
ATOM 776 C CA . TYR A 1 97 ? 12.343 15.936 3.944 1.00 52.09 97 TYR A CA 1
ATOM 777 C C . TYR A 1 97 ? 13.544 16.433 3.143 1.00 52.09 97 TYR A C 1
ATOM 779 O O . TYR A 1 97 ? 14.550 15.688 3.089 1.00 52.09 97 TYR A O 1
#

pLDDT: mean 94.0, std 9.46, range [44.34, 98.75]

Nearest PDB structures (foldseek):
  3brn-assembly1_A  TM=4.707E-01  e=6.458E+00  Argas monolakensis
  3bx8-assembly2_B  TM=2.086E-01  e=9.340E+00  unclassified

Solvent-accessible surface area (backbone atoms only — not comparable to full-atom values): 5645 Å² total; per-residue (Å²): 130,90,79,69,53,39,56,46,77,43,96,82,56,21,35,40,33,46,35,83,59,76,72,43,76,46,70,49,53,63,85,47,49,64,76,79,39,75,81,42,34,31,47,42,69,70,47,78,47,77,48,78,46,73,56,97,89,43,82,41,82,40,36,45,35,32,34,38,48,74,28,26,38,39,29,35,74,79,20,70,40,94,42,41,61,36,73,46,76,61,48,55,51,80,79,87,126